Protein AF-A0A662AQ29-F1 (afdb_monomer_lite)

Sequence (180 aa):
MSDLLKQMKDDLHKAMKREVEMRKNDTCSGTMYEVAIAVKDLVRSVISMFPEIGLKPDKANDDDTIQLLKKYIIGEKTRLLYIDKHLTEDMVKGLSAKDLNKVTKKTIAKLGNGLTNMRISIAGSYLPKEIGEAEIIDWITSNVDFSKLNNKMQAIGMVKKEFGQAVNPVLVKNIVESWM

pLDDT: mean 94.02, std 3.27, range [78.5, 98.38]

Structure (mmCIF, N/CA/C/O backbone):
data_AF-A0A662AQ29-F1
#
_entry.id   AF-A0A662AQ29-F1
#
loop_
_atom_site.group_PDB
_atom_site.id
_atom_site.type_symbol
_atom_site.label_atom_id
_atom_site.label_alt_id
_atom_site.label_comp_id
_atom_site.label_asym_id
_atom_site.label_entity_id
_atom_site.label_seq_id
_atom_site.pdbx_PDB_ins_code
_atom_site.Cartn_x
_atom_site.Cartn_y
_atom_site.Cartn_z
_atom_site.occupancy
_atom_site.B_iso_or_equiv
_atom_site.auth_seq_id
_atom_site.auth_comp_id
_atom_site.auth_asym_id
_atom_site.auth_atom_id
_atom_site.pdbx_PDB_model_num
ATOM 1 N N . MET A 1 1 ? 6.585 -14.533 12.508 1.00 78.81 1 MET A N 1
ATOM 2 C CA . MET A 1 1 ? 6.903 -14.133 11.126 1.00 78.81 1 MET A CA 1
ATOM 3 C C . MET A 1 1 ? 5.637 -14.204 10.300 1.00 78.81 1 MET A C 1
ATOM 5 O O . MET A 1 1 ? 5.073 -15.288 10.206 1.00 78.81 1 MET A O 1
ATOM 9 N N . SER A 1 2 ? 5.238 -13.056 9.759 1.00 92.94 2 SER A N 1
ATOM 10 C CA . SER A 1 2 ? 4.157 -12.838 8.795 1.00 92.94 2 SER A CA 1
ATOM 11 C C . SER A 1 2 ? 4.100 -13.918 7.716 1.00 92.94 2 SER A C 1
ATOM 13 O O . SER A 1 2 ? 5.138 -14.267 7.146 1.00 92.94 2 SER A O 1
ATOM 15 N N . ASP A 1 3 ? 2.902 -14.426 7.436 1.00 95.06 3 ASP A N 1
ATOM 16 C CA . ASP A 1 3 ? 2.676 -15.376 6.346 1.00 95.06 3 ASP A CA 1
ATOM 17 C C . ASP A 1 3 ? 2.750 -14.664 4.994 1.00 95.06 3 ASP A C 1
ATOM 19 O O . ASP A 1 3 ? 3.368 -15.182 4.061 1.00 95.06 3 ASP A O 1
ATOM 23 N N . LEU A 1 4 ? 2.278 -13.415 4.928 1.00 95.88 4 LEU A N 1
ATOM 24 C CA . LEU A 1 4 ? 2.461 -12.557 3.759 1.00 95.88 4 LEU A CA 1
ATOM 25 C C . LEU A 1 4 ? 3.945 -12.350 3.423 1.00 95.88 4 LEU A C 1
ATOM 27 O O . LEU A 1 4 ? 4.368 -12.495 2.277 1.00 95.88 4 LEU A O 1
ATOM 31 N N . LEU A 1 5 ? 4.776 -12.063 4.427 1.00 97.00 5 LEU A N 1
ATOM 32 C CA . LEU A 1 5 ? 6.212 -11.894 4.225 1.00 97.00 5 LEU A CA 1
ATOM 33 C C . LEU A 1 5 ? 6.896 -13.197 3.787 1.00 97.00 5 LEU A C 1
ATOM 35 O O . LEU A 1 5 ? 7.860 -13.144 3.021 1.00 97.00 5 LEU A O 1
ATOM 39 N N . LYS A 1 6 ? 6.435 -14.361 4.267 1.00 97.50 6 LYS A N 1
ATOM 40 C CA . LYS A 1 6 ? 6.932 -15.660 3.782 1.00 97.50 6 LYS A CA 1
ATOM 41 C C . LYS A 1 6 ? 6.616 -15.824 2.297 1.00 97.50 6 LYS A C 1
ATOM 43 O O . LYS A 1 6 ? 7.539 -16.071 1.527 1.00 97.50 6 LYS A O 1
ATOM 48 N N . GLN A 1 7 ? 5.372 -15.566 1.890 1.00 97.69 7 GLN A N 1
ATOM 49 C CA . GLN A 1 7 ? 4.973 -15.597 0.481 1.00 97.69 7 GLN A CA 1
ATOM 50 C C . GLN A 1 7 ? 5.839 -14.658 -0.374 1.00 97.69 7 GLN A C 1
ATOM 52 O O . GLN A 1 7 ? 6.393 -15.078 -1.389 1.00 97.69 7 GLN A O 1
ATOM 57 N N . MET A 1 8 ? 6.038 -13.412 0.065 1.00 98.00 8 MET A N 1
ATOM 58 C CA . MET A 1 8 ? 6.893 -12.451 -0.642 1.00 98.00 8 MET A CA 1
ATOM 59 C C . MET A 1 8 ? 8.337 -12.955 -0.797 1.00 98.00 8 MET A C 1
ATOM 61 O O . MET A 1 8 ? 8.957 -12.751 -1.842 1.00 98.00 8 MET A O 1
ATOM 65 N N . LYS A 1 9 ? 8.897 -13.616 0.226 1.00 97.75 9 LYS A N 1
ATOM 66 C CA . LYS A 1 9 ? 10.242 -14.212 0.158 1.00 97.75 9 LYS A CA 1
ATOM 67 C C . LYS A 1 9 ? 10.305 -15.387 -0.817 1.00 97.75 9 LYS A C 1
ATOM 69 O O . LYS A 1 9 ? 11.292 -15.500 -1.546 1.00 97.75 9 LYS A O 1
ATOM 74 N N . ASP A 1 10 ? 9.269 -16.216 -0.866 1.00 98.19 10 ASP A N 1
ATOM 75 C CA . ASP A 1 10 ? 9.181 -17.317 -1.826 1.00 98.19 10 ASP A CA 1
ATOM 76 C C . ASP A 1 10 ? 9.106 -16.788 -3.262 1.00 98.19 10 ASP A C 1
ATOM 78 O O . ASP A 1 10 ? 9.806 -17.276 -4.154 1.00 98.19 10 ASP A O 1
ATOM 82 N N . ASP A 1 11 ? 8.322 -15.736 -3.490 1.00 98.19 11 ASP A N 1
ATOM 83 C CA . ASP A 1 11 ? 8.199 -15.102 -4.801 1.00 98.19 11 ASP A CA 1
ATOM 84 C C . ASP A 1 11 ? 9.484 -14.374 -5.214 1.00 98.19 11 ASP A C 1
ATOM 86 O O . ASP A 1 11 ? 9.892 -14.458 -6.376 1.00 98.19 11 ASP A O 1
ATOM 90 N N . LEU A 1 12 ? 10.207 -13.767 -4.265 1.00 98.19 12 LEU A N 1
ATOM 91 C CA . LEU A 1 12 ? 11.568 -13.271 -4.488 1.00 98.19 12 LEU A CA 1
ATOM 92 C C . LEU A 1 12 ? 12.509 -14.398 -4.934 1.00 98.19 12 LEU A C 1
ATOM 94 O O . LEU A 1 12 ? 13.265 -14.214 -5.890 1.00 98.19 12 LEU A O 1
ATOM 98 N N . HIS A 1 13 ? 12.468 -15.560 -4.278 1.00 98.25 13 HIS A N 1
ATOM 99 C CA . HIS A 1 13 ? 13.318 -16.695 -4.639 1.00 98.25 13 HIS A CA 1
ATOM 100 C C . HIS A 1 13 ? 13.019 -17.195 -6.061 1.00 98.25 13 HIS A C 1
ATOM 102 O O . HIS A 1 13 ? 13.938 -17.375 -6.866 1.00 98.25 13 HIS A O 1
ATOM 108 N N . LYS A 1 14 ? 11.734 -17.340 -6.411 1.00 98.12 14 LYS A N 1
ATOM 109 C CA . LYS A 1 14 ? 11.299 -17.704 -7.771 1.00 98.12 14 LYS A CA 1
ATOM 110 C C . LYS A 1 14 ? 11.748 -16.668 -8.802 1.00 98.12 14 LYS A C 1
ATOM 112 O O . LYS A 1 14 ? 12.287 -17.043 -9.842 1.00 98.12 14 LYS A O 1
ATOM 117 N N . ALA A 1 15 ? 11.571 -15.377 -8.515 1.00 97.69 15 ALA A N 1
ATOM 118 C CA . ALA A 1 15 ? 11.964 -14.290 -9.408 1.00 97.69 15 ALA A CA 1
ATOM 119 C C . ALA A 1 15 ? 13.481 -14.262 -9.648 1.00 97.69 15 ALA A C 1
ATOM 121 O O . ALA A 1 15 ? 13.919 -14.122 -10.789 1.00 97.69 15 ALA A O 1
ATOM 122 N N . MET A 1 16 ? 14.284 -14.469 -8.599 1.00 97.56 16 MET A N 1
ATOM 123 C CA . MET A 1 16 ? 15.741 -14.581 -8.712 1.00 97.56 16 MET A CA 1
ATOM 124 C C . MET A 1 16 ? 16.160 -15.778 -9.572 1.00 97.56 16 MET A C 1
ATOM 126 O O . MET A 1 16 ? 16.998 -15.624 -10.457 1.00 97.56 16 MET A O 1
ATOM 130 N N . LYS A 1 17 ? 15.566 -16.959 -9.355 1.00 97.31 17 LYS A N 1
ATOM 131 C CA . LYS A 1 17 ? 15.861 -18.148 -10.167 1.00 97.31 17 LYS A CA 1
ATOM 132 C C . LYS A 1 17 ? 15.519 -17.915 -11.641 1.00 97.31 17 LYS A C 1
ATOM 134 O O . LYS A 1 17 ? 16.346 -18.176 -12.512 1.00 97.31 17 LYS A O 1
ATOM 139 N N . ARG A 1 18 ? 14.334 -17.361 -11.906 1.00 95.31 18 ARG A N 1
ATOM 140 C CA . ARG A 1 18 ? 13.856 -17.081 -13.263 1.00 95.31 18 ARG A CA 1
ATOM 141 C C . ARG A 1 18 ? 14.750 -16.078 -13.987 1.00 95.31 18 ARG A C 1
ATOM 143 O O . ARG A 1 18 ? 15.079 -16.277 -15.149 1.00 95.31 18 ARG A O 1
ATOM 150 N N . GLU A 1 19 ? 15.166 -15.010 -13.312 1.00 95.62 19 GLU A N 1
ATOM 151 C CA . GLU A 1 19 ? 16.105 -14.036 -13.875 1.00 95.62 19 GLU A CA 1
ATOM 152 C C . GLU A 1 19 ? 17.440 -14.689 -14.260 1.00 95.62 19 GLU A C 1
ATOM 154 O O . GLU A 1 19 ? 17.965 -14.412 -15.336 1.00 95.62 19 GLU A O 1
ATOM 159 N N . VAL A 1 20 ? 17.986 -15.565 -13.410 1.00 95.94 20 VAL A N 1
ATOM 160 C CA . VAL A 1 20 ? 19.234 -16.287 -13.709 1.00 95.94 20 VAL A CA 1
ATOM 161 C C . VAL A 1 20 ? 19.080 -17.163 -14.952 1.00 95.94 20 VAL A C 1
ATOM 163 O O . VAL A 1 20 ? 19.973 -17.179 -15.795 1.00 95.94 20 VAL A O 1
ATOM 166 N N . GLU A 1 21 ? 17.960 -17.870 -15.091 1.00 95.44 21 GLU A N 1
ATOM 167 C CA . GLU A 1 21 ? 17.657 -18.663 -16.290 1.00 95.44 21 GLU A CA 1
ATOM 168 C C . GLU A 1 21 ? 17.544 -17.779 -17.540 1.00 95.44 21 GLU A C 1
ATOM 170 O O . GLU A 1 21 ? 18.155 -18.084 -18.561 1.00 95.44 21 GLU A O 1
ATOM 175 N N . MET A 1 22 ? 16.856 -16.638 -17.446 1.00 95.50 22 MET A N 1
ATOM 176 C CA . MET A 1 22 ? 16.734 -15.682 -18.554 1.00 95.50 22 MET A CA 1
ATOM 177 C C . MET A 1 22 ? 18.089 -15.103 -18.977 1.00 95.50 22 MET A C 1
ATOM 179 O O . MET A 1 22 ? 18.349 -14.973 -20.169 1.00 95.50 22 MET A O 1
ATOM 183 N N . ARG A 1 23 ? 18.989 -14.827 -18.024 1.00 93.69 23 ARG A N 1
ATOM 184 C CA . ARG A 1 23 ? 20.367 -14.398 -18.320 1.00 93.69 23 ARG A CA 1
ATOM 185 C C . ARG A 1 23 ? 21.181 -15.469 -19.034 1.00 93.69 23 ARG A C 1
ATOM 187 O O . ARG A 1 23 ? 21.938 -15.139 -19.937 1.00 93.69 23 ARG A O 1
ATOM 194 N N . LYS A 1 24 ? 21.026 -16.739 -18.654 1.00 95.50 24 LYS A N 1
ATOM 195 C CA . LYS A 1 24 ? 21.709 -17.859 -19.325 1.00 95.50 24 LYS A CA 1
ATOM 196 C C . LYS A 1 24 ? 21.233 -18.058 -20.762 1.00 95.50 24 LYS A C 1
ATOM 198 O O . LYS A 1 24 ? 22.023 -18.468 -21.601 1.00 95.50 24 LYS A O 1
ATOM 203 N N . ASN A 1 25 ? 19.963 -17.763 -21.019 1.00 94.19 25 ASN A N 1
ATOM 204 C CA . ASN A 1 25 ? 19.325 -17.962 -22.316 1.00 94.19 25 ASN A CA 1
ATOM 205 C C . ASN A 1 25 ? 19.318 -16.696 -23.193 1.00 94.19 25 ASN A C 1
ATOM 207 O O . ASN A 1 25 ? 18.680 -16.703 -24.239 1.00 94.19 25 ASN A O 1
ATOM 211 N N . ASP A 1 26 ? 19.977 -15.615 -22.759 1.00 92.19 26 ASP A N 1
ATOM 212 C CA . ASP A 1 26 ? 19.985 -14.298 -23.416 1.00 92.19 26 ASP A CA 1
ATOM 213 C C . ASP A 1 26 ? 18.582 -13.703 -23.681 1.00 92.19 26 ASP A C 1
ATOM 215 O O . ASP A 1 26 ? 18.337 -12.968 -24.632 1.00 92.19 26 ASP A O 1
ATOM 219 N N . THR A 1 27 ? 17.624 -13.995 -22.796 1.00 92.25 27 THR A N 1
ATOM 220 C CA . THR A 1 27 ? 16.249 -13.470 -22.853 1.00 92.25 27 THR A CA 1
ATOM 221 C C . THR A 1 27 ? 16.021 -12.399 -21.781 1.00 92.25 27 THR A C 1
ATOM 223 O O . THR A 1 27 ? 15.040 -12.444 -21.037 1.00 92.25 27 THR A O 1
ATOM 226 N N . CYS A 1 28 ? 16.954 -11.450 -21.647 1.00 90.25 28 CYS A N 1
ATOM 227 C CA . CYS A 1 28 ? 16.947 -10.397 -20.613 1.00 90.25 28 CYS A CA 1
ATOM 228 C C . CYS A 1 28 ? 16.065 -9.186 -20.959 1.00 90.25 28 CYS A C 1
ATOM 230 O O . CYS A 1 28 ? 16.387 -8.050 -20.607 1.00 90.25 28 CYS A O 1
ATOM 232 N N . SER A 1 29 ? 14.975 -9.402 -21.687 1.00 88.19 29 SER A N 1
ATOM 233 C CA . SER A 1 29 ? 14.088 -8.343 -22.156 1.00 88.19 29 SER A CA 1
ATOM 234 C C . SER A 1 29 ? 12.635 -8.813 -22.186 1.00 88.19 29 SER A C 1
ATOM 236 O O . SER A 1 29 ? 12.331 -10.004 -22.088 1.00 88.19 29 SER A O 1
ATOM 238 N N . GLY A 1 30 ? 11.720 -7.850 -22.280 1.00 92.12 30 GLY A N 1
ATOM 239 C CA . GLY A 1 30 ? 10.285 -8.101 -22.319 1.00 92.12 30 GLY A CA 1
ATOM 240 C C . GLY A 1 30 ? 9.648 -8.320 -20.947 1.00 92.12 30 GLY A C 1
ATOM 241 O O . GLY A 1 30 ? 10.298 -8.369 -19.901 1.00 92.12 30 GLY A O 1
ATOM 242 N N . THR A 1 31 ? 8.325 -8.471 -20.969 1.00 92.00 31 THR A N 1
ATOM 243 C CA . THR A 1 31 ? 7.466 -8.387 -19.780 1.00 92.00 31 THR A CA 1
ATOM 244 C C . THR A 1 31 ? 7.837 -9.383 -18.685 1.00 92.00 31 THR A C 1
ATOM 246 O O . THR A 1 31 ? 7.785 -9.051 -17.508 1.00 92.00 31 THR A O 1
ATOM 249 N N . MET A 1 32 ? 8.228 -10.612 -19.031 1.00 91.31 32 MET A N 1
ATOM 250 C CA . MET A 1 32 ? 8.565 -11.625 -18.021 1.00 91.31 32 MET A CA 1
ATOM 251 C C . MET A 1 32 ? 9.853 -11.293 -17.261 1.00 91.31 32 MET A C 1
ATOM 253 O O . MET A 1 32 ? 9.931 -11.541 -16.055 1.00 91.31 32 MET A O 1
ATOM 257 N N . TYR A 1 33 ? 10.840 -10.718 -17.952 1.00 94.19 33 TYR A N 1
ATOM 258 C CA . TYR A 1 33 ? 12.065 -10.241 -17.325 1.00 94.19 33 TYR A CA 1
ATOM 259 C C . TYR A 1 33 ? 11.772 -9.033 -16.433 1.00 94.19 33 TYR A C 1
ATOM 261 O O . TYR A 1 33 ? 12.142 -9.033 -15.261 1.00 94.19 33 TYR A O 1
ATOM 269 N N . GLU A 1 34 ? 11.012 -8.061 -16.942 1.00 95.31 34 GLU A N 1
ATOM 270 C CA . GLU A 1 34 ? 10.580 -6.885 -16.178 1.00 95.31 34 GLU A CA 1
ATOM 271 C C . GLU A 1 34 ? 9.809 -7.265 -14.908 1.00 95.31 34 GLU A C 1
ATOM 273 O O . GLU A 1 34 ? 10.094 -6.720 -13.843 1.00 95.31 34 GLU A O 1
ATOM 278 N N . VAL A 1 35 ? 8.907 -8.252 -14.980 1.00 95.75 35 VAL A N 1
ATOM 279 C CA . VAL A 1 35 ? 8.175 -8.772 -13.812 1.00 95.75 35 VAL A CA 1
ATOM 280 C C . VAL A 1 35 ? 9.137 -9.360 -12.784 1.00 95.75 35 VAL A C 1
ATOM 282 O O . VAL A 1 35 ? 9.021 -9.054 -11.598 1.00 95.75 35 VAL A O 1
ATOM 285 N N . ALA A 1 36 ? 10.110 -10.172 -13.208 1.00 96.50 36 ALA A N 1
ATOM 286 C CA . ALA A 1 36 ? 11.086 -10.753 -12.287 1.00 96.50 36 ALA A CA 1
ATOM 287 C C . ALA A 1 36 ? 11.927 -9.669 -11.586 1.00 96.50 36 ALA A C 1
ATOM 289 O O . ALA A 1 36 ? 12.147 -9.741 -10.375 1.00 96.50 36 ALA A O 1
ATOM 290 N N . ILE A 1 37 ? 12.352 -8.637 -12.321 1.00 97.50 37 ILE A N 1
ATOM 291 C CA . ILE A 1 37 ? 13.066 -7.490 -11.747 1.00 97.50 37 ILE A CA 1
ATOM 292 C C . ILE A 1 37 ? 12.164 -6.703 -10.788 1.00 97.50 37 ILE A C 1
ATOM 294 O O . ILE A 1 37 ? 12.574 -6.422 -9.663 1.00 97.50 37 ILE A O 1
ATOM 298 N N . ALA A 1 38 ? 10.919 -6.424 -11.174 1.00 97.38 38 ALA A N 1
ATOM 299 C CA . ALA A 1 38 ? 9.967 -5.682 -10.356 1.00 97.38 38 ALA A CA 1
ATOM 300 C C . ALA A 1 38 ? 9.658 -6.388 -9.025 1.00 97.38 38 ALA A C 1
ATOM 302 O O . ALA A 1 38 ? 9.659 -5.728 -7.985 1.00 97.38 38 ALA A O 1
ATOM 303 N N . VAL A 1 39 ? 9.456 -7.715 -9.030 1.00 98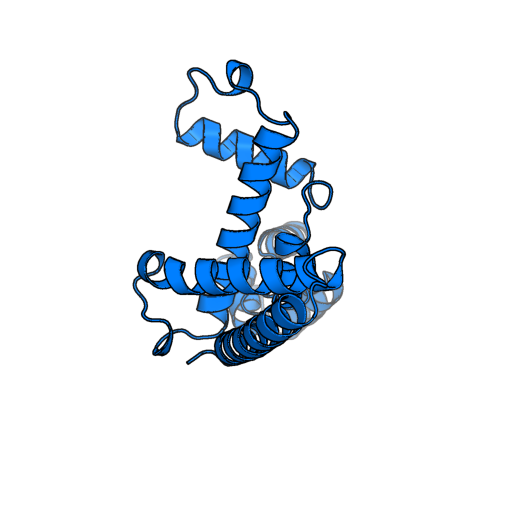.38 39 VAL A N 1
ATOM 304 C CA . VAL A 1 39 ? 9.281 -8.515 -7.801 1.00 98.38 39 VAL A CA 1
ATOM 305 C C . VAL A 1 39 ? 10.518 -8.409 -6.912 1.00 98.38 39 VAL A C 1
ATOM 307 O O . VAL A 1 39 ? 10.392 -8.157 -5.713 1.00 98.38 39 VAL A O 1
ATOM 310 N N . LYS A 1 40 ? 11.719 -8.573 -7.481 1.00 98.00 40 LYS A N 1
ATOM 311 C CA . LYS A 1 40 ? 12.963 -8.502 -6.707 1.00 98.00 40 LYS A CA 1
ATOM 312 C C . LYS A 1 40 ? 13.134 -7.154 -6.021 1.00 98.00 40 LYS A C 1
ATOM 314 O O . LYS A 1 40 ? 13.440 -7.121 -4.829 1.00 98.00 40 LYS A O 1
ATOM 319 N N . ASP A 1 41 ? 12.968 -6.075 -6.777 1.00 97.75 41 ASP A N 1
ATOM 320 C CA . ASP A 1 41 ? 13.138 -4.715 -6.276 1.00 97.75 41 ASP A CA 1
ATOM 321 C C . ASP A 1 41 ? 12.122 -4.425 -5.175 1.00 97.75 41 ASP A C 1
ATOM 323 O O . ASP A 1 41 ? 12.508 -4.033 -4.078 1.00 97.75 41 ASP A O 1
ATOM 327 N N . LEU A 1 42 ? 10.841 -4.709 -5.432 1.00 98.25 42 LEU A N 1
ATOM 328 C CA . LEU A 1 42 ? 9.763 -4.548 -4.460 1.00 98.25 42 LEU A CA 1
ATOM 329 C C . LEU A 1 42 ? 10.064 -5.277 -3.147 1.00 98.25 42 LEU A C 1
ATOM 331 O O . LEU A 1 42 ? 10.068 -4.659 -2.083 1.00 98.25 42 LEU A O 1
ATOM 335 N N . VAL A 1 43 ? 10.301 -6.591 -3.207 1.00 98.19 43 VAL A N 1
ATOM 336 C CA . VAL A 1 43 ? 10.425 -7.405 -1.991 1.00 98.19 43 VAL A CA 1
ATOM 337 C C . VAL A 1 43 ? 11.672 -7.007 -1.203 1.00 98.19 43 VAL A C 1
ATOM 339 O O . VAL A 1 43 ? 11.614 -6.900 0.021 1.00 98.19 43 VAL A O 1
ATOM 342 N N . ARG A 1 44 ? 12.793 -6.723 -1.880 1.00 98.25 44 ARG A N 1
ATOM 343 C CA . ARG A 1 44 ? 14.017 -6.250 -1.214 1.00 98.25 44 ARG A CA 1
ATOM 344 C C . ARG A 1 44 ? 13.823 -4.887 -0.568 1.00 98.25 44 ARG A C 1
ATOM 346 O O . ARG A 1 44 ? 14.253 -4.710 0.570 1.00 98.25 44 ARG A O 1
ATOM 353 N N . SER A 1 45 ? 13.148 -3.960 -1.248 1.00 98.19 45 SER A N 1
ATOM 354 C CA . SER A 1 45 ? 12.803 -2.661 -0.673 1.00 98.19 45 SER A CA 1
ATOM 355 C C . SER A 1 45 ? 11.941 -2.825 0.576 1.00 98.19 45 SER A C 1
ATOM 357 O O . SER A 1 45 ? 12.323 -2.323 1.627 1.00 98.19 45 SER A O 1
ATOM 359 N N . VAL A 1 46 ? 10.854 -3.600 0.520 1.00 98.00 46 VAL A N 1
ATOM 360 C CA . VAL A 1 46 ? 9.991 -3.835 1.693 1.00 98.00 46 VAL A CA 1
ATOM 361 C C . VAL A 1 46 ? 10.771 -4.471 2.850 1.00 98.00 46 VAL A C 1
ATOM 363 O O . VAL A 1 46 ? 10.674 -4.000 3.981 1.00 98.00 46 VAL A O 1
ATOM 366 N N . ILE A 1 47 ? 11.615 -5.477 2.583 1.00 97.19 47 ILE A N 1
ATOM 367 C CA . ILE A 1 47 ? 12.472 -6.092 3.613 1.00 97.19 47 ILE A CA 1
ATOM 368 C C . ILE A 1 47 ? 13.435 -5.063 4.235 1.00 97.19 47 ILE A C 1
ATOM 370 O O . ILE A 1 47 ? 13.664 -5.081 5.444 1.00 97.19 47 ILE A O 1
ATOM 374 N N . SER A 1 48 ? 13.981 -4.147 3.433 1.00 97.50 48 SER A N 1
ATOM 375 C CA . SER A 1 48 ? 14.879 -3.093 3.919 1.00 97.50 48 SER A CA 1
ATOM 376 C C . SER A 1 48 ? 14.183 -2.012 4.754 1.00 97.50 48 SER A C 1
ATOM 378 O O . SER A 1 48 ? 14.858 -1.315 5.503 1.00 97.50 48 SER A O 1
ATOM 380 N N . MET A 1 49 ? 12.851 -1.896 4.673 1.00 97.75 49 MET A N 1
ATOM 381 C CA . MET A 1 49 ? 12.064 -0.881 5.386 1.00 97.75 49 MET A CA 1
ATOM 382 C C . MET A 1 49 ? 11.642 -1.306 6.802 1.00 97.75 49 MET A C 1
ATOM 384 O O . MET A 1 49 ? 11.167 -0.471 7.567 1.00 97.75 49 MET A O 1
ATOM 388 N N . PHE A 1 50 ? 11.826 -2.570 7.200 1.00 97.12 50 PHE A N 1
ATOM 389 C CA . PHE A 1 50 ? 11.478 -3.039 8.554 1.00 97.12 50 PHE A CA 1
ATOM 390 C C . PHE A 1 50 ? 12.107 -2.227 9.707 1.00 97.12 50 PHE A C 1
ATOM 392 O O . PHE A 1 50 ? 11.396 -1.935 10.673 1.00 97.12 50 PHE A O 1
ATOM 399 N N . PRO A 1 51 ? 13.374 -1.770 9.623 1.00 95.94 51 PRO A N 1
ATOM 400 C CA . PRO A 1 51 ? 13.946 -0.886 10.637 1.00 95.94 51 PRO A CA 1
ATOM 401 C C . PRO A 1 51 ? 13.161 0.419 10.837 1.00 95.94 51 PRO A C 1
ATOM 403 O O . PRO A 1 51 ? 13.136 0.945 11.946 1.00 95.94 51 PRO A O 1
ATOM 406 N N . GLU A 1 52 ? 12.472 0.925 9.808 1.00 95.00 52 GLU A N 1
ATOM 407 C CA . GLU A 1 52 ? 11.684 2.163 9.886 1.00 95.00 52 GLU A CA 1
ATOM 408 C C . GLU A 1 52 ? 10.445 2.032 10.783 1.00 95.00 52 GLU A C 1
ATOM 410 O O . GLU A 1 52 ? 9.899 3.045 11.218 1.00 95.00 52 GLU A O 1
ATOM 415 N N . ILE A 1 53 ? 9.993 0.801 11.047 1.00 94.31 53 ILE A N 1
ATOM 416 C CA . ILE A 1 53 ? 8.904 0.495 11.987 1.00 94.31 53 ILE A CA 1
ATOM 417 C C . ILE A 1 53 ? 9.424 -0.123 13.294 1.00 94.31 53 ILE A C 1
ATOM 419 O O . ILE A 1 53 ? 8.638 -0.606 14.102 1.00 94.31 53 ILE A O 1
ATOM 423 N N . GLY A 1 54 ? 10.744 -0.115 13.517 1.00 94.75 54 GLY A N 1
ATOM 424 C CA . GLY A 1 54 ? 11.361 -0.621 14.747 1.00 94.75 54 GLY A CA 1
ATOM 425 C C . GLY A 1 54 ? 11.286 -2.140 14.918 1.00 94.75 54 GLY A C 1
ATOM 426 O O . GLY A 1 54 ? 11.499 -2.641 16.021 1.00 94.75 54 GLY A O 1
ATOM 427 N N . LEU A 1 55 ? 10.998 -2.885 13.846 1.00 95.19 55 LEU A N 1
ATOM 428 C CA . LEU A 1 55 ? 10.864 -4.339 13.880 1.00 95.19 55 LEU A CA 1
ATOM 429 C C . LEU A 1 55 ? 11.929 -5.016 13.024 1.00 95.19 55 LEU A C 1
ATOM 431 O O . LEU A 1 55 ? 12.455 -4.458 12.064 1.00 95.19 55 LEU A O 1
ATOM 435 N N . LYS A 1 56 ? 12.231 -6.269 13.367 1.00 95.38 56 LYS A N 1
ATOM 436 C CA . LYS A 1 56 ? 12.952 -7.179 12.475 1.00 95.38 56 LYS A CA 1
ATOM 437 C C . LYS A 1 56 ? 11.944 -7.983 11.644 1.00 95.38 56 LYS A C 1
ATOM 439 O O . LYS A 1 56 ? 10.875 -8.313 12.166 1.00 95.38 56 LYS A O 1
ATOM 444 N N . PRO A 1 57 ? 12.280 -8.372 10.398 1.00 95.06 57 PRO A N 1
ATOM 445 C CA . PRO A 1 57 ? 11.352 -9.098 9.527 1.00 95.06 57 PRO A CA 1
ATOM 446 C C . PRO A 1 57 ? 10.799 -10.407 10.128 1.00 95.06 57 PRO A C 1
ATOM 448 O O . PRO A 1 57 ? 9.682 -10.814 9.833 1.00 95.06 57 PRO A O 1
ATOM 451 N N . ASP A 1 58 ? 11.555 -11.100 10.982 1.00 94.06 58 ASP A N 1
ATOM 452 C CA . ASP A 1 58 ? 11.128 -12.346 11.636 1.00 94.06 58 ASP A CA 1
ATOM 453 C C . ASP A 1 58 ? 10.082 -12.141 12.744 1.00 94.06 58 ASP A C 1
ATOM 455 O O . ASP A 1 58 ? 9.305 -13.059 13.043 1.00 94.06 58 ASP A O 1
ATOM 459 N N . LYS A 1 59 ? 10.033 -10.933 13.316 1.00 95.56 59 LYS A N 1
ATOM 460 C CA . LYS A 1 59 ? 9.107 -10.539 14.387 1.00 95.56 59 LYS A CA 1
ATOM 461 C C . LYS A 1 59 ? 7.819 -9.894 13.886 1.00 95.56 59 LYS A C 1
ATOM 463 O O . LYS A 1 59 ? 6.864 -9.835 14.648 1.00 95.56 59 LYS A O 1
ATOM 468 N N . ALA A 1 60 ? 7.787 -9.475 12.629 1.00 95.44 60 ALA A N 1
ATOM 469 C CA . ALA A 1 60 ? 6.622 -8.854 12.024 1.00 95.44 60 ALA A CA 1
ATOM 470 C C . ALA A 1 60 ? 5.439 -9.819 11.871 1.00 95.44 60 ALA A C 1
ATOM 472 O O . ALA A 1 60 ? 5.632 -11.012 11.590 1.00 95.44 60 ALA A O 1
ATOM 473 N N . ASN A 1 61 ? 4.231 -9.278 12.012 1.00 94.62 61 ASN A N 1
ATOM 474 C CA . ASN A 1 61 ? 2.971 -9.890 11.598 1.00 94.62 61 ASN A CA 1
ATOM 475 C C . ASN A 1 61 ? 2.524 -9.347 10.219 1.00 94.62 61 ASN A C 1
ATOM 477 O O . ASN A 1 61 ? 3.247 -8.589 9.560 1.00 94.62 61 ASN A O 1
ATOM 481 N N . ASP A 1 62 ? 1.363 -9.791 9.739 1.00 93.50 62 ASP A N 1
ATOM 482 C CA . ASP A 1 62 ? 0.857 -9.389 8.422 1.00 93.50 62 ASP A CA 1
ATOM 483 C C . ASP A 1 62 ? 0.476 -7.908 8.368 1.00 93.50 62 ASP A C 1
ATOM 485 O O . ASP A 1 62 ? 0.772 -7.259 7.368 1.00 93.50 62 ASP A O 1
ATOM 489 N N . ASP A 1 63 ? -0.073 -7.338 9.442 1.00 92.06 63 ASP A N 1
ATOM 490 C CA . ASP A 1 63 ? -0.396 -5.909 9.502 1.00 92.06 63 ASP A CA 1
ATOM 491 C C . ASP A 1 63 ? 0.859 -5.034 9.383 1.00 92.06 63 ASP A C 1
ATOM 493 O O . ASP A 1 63 ? 0.843 -4.039 8.653 1.00 92.06 63 ASP A O 1
ATOM 497 N N . ASP A 1 64 ? 1.961 -5.428 10.028 1.00 94.75 64 ASP A N 1
ATOM 498 C CA . ASP A 1 64 ? 3.259 -4.754 9.904 1.00 94.75 64 ASP A CA 1
ATOM 499 C C . ASP A 1 64 ? 3.754 -4.793 8.447 1.00 94.75 64 ASP A C 1
ATOM 501 O O . ASP A 1 64 ? 4.224 -3.797 7.889 1.00 94.75 64 ASP A O 1
ATOM 505 N N . THR A 1 65 ? 3.613 -5.950 7.795 1.00 96.62 65 THR A N 1
ATOM 506 C CA . THR A 1 65 ? 4.034 -6.154 6.400 1.00 96.62 65 THR A CA 1
ATOM 507 C C . THR A 1 65 ? 3.156 -5.354 5.433 1.00 96.62 65 THR A C 1
ATOM 509 O O . THR A 1 65 ? 3.666 -4.685 4.531 1.00 96.62 65 THR A O 1
ATOM 512 N N . ILE A 1 66 ? 1.841 -5.339 5.658 1.00 95.56 66 ILE A N 1
ATOM 513 C CA . ILE A 1 66 ? 0.868 -4.538 4.908 1.00 95.56 66 ILE A CA 1
ATOM 514 C C . ILE A 1 66 ? 1.151 -3.042 5.079 1.00 95.56 66 ILE A C 1
ATOM 516 O O . ILE A 1 66 ? 1.096 -2.288 4.103 1.00 95.56 66 ILE A O 1
ATOM 520 N N . GLN A 1 67 ? 1.494 -2.591 6.288 1.00 94.44 67 GLN A N 1
ATOM 521 C CA . GLN A 1 67 ? 1.883 -1.204 6.538 1.00 94.44 67 GLN A CA 1
ATOM 522 C C . GLN A 1 67 ? 3.093 -0.804 5.682 1.00 94.44 67 GLN A C 1
ATOM 524 O O . GLN A 1 67 ? 3.078 0.267 5.064 1.00 94.44 67 GLN A O 1
ATOM 529 N N . LEU A 1 68 ? 4.121 -1.654 5.606 1.00 97.31 68 LEU A N 1
ATOM 530 C CA . LEU A 1 68 ? 5.301 -1.395 4.779 1.00 97.31 68 LEU A CA 1
ATOM 531 C C . LEU A 1 68 ? 4.985 -1.423 3.280 1.00 97.31 68 LEU A C 1
ATOM 533 O O . LEU A 1 68 ? 5.455 -0.546 2.557 1.00 97.31 68 LEU A O 1
ATOM 537 N N . LEU A 1 69 ? 4.139 -2.347 2.812 1.00 97.31 69 LEU A N 1
ATOM 538 C CA . LEU A 1 69 ? 3.657 -2.373 1.425 1.00 97.31 69 LEU A CA 1
ATOM 539 C C . LEU A 1 69 ? 2.910 -1.084 1.056 1.00 97.31 69 LEU A C 1
ATOM 541 O O . LEU A 1 69 ? 3.200 -0.474 0.026 1.00 97.31 69 LEU A O 1
ATOM 545 N N . LYS A 1 70 ? 2.000 -0.610 1.918 1.00 94.56 70 LYS A N 1
ATOM 546 C CA . LYS A 1 70 ? 1.301 0.673 1.723 1.00 94.56 70 LYS A CA 1
ATOM 547 C C . LYS A 1 70 ? 2.290 1.842 1.679 1.00 94.56 70 LYS A C 1
ATOM 549 O O . LYS A 1 70 ? 2.169 2.711 0.814 1.00 94.56 70 LYS A O 1
ATOM 554 N N . LYS A 1 71 ? 3.294 1.858 2.566 1.00 95.81 71 LYS A N 1
ATOM 555 C CA . LYS A 1 71 ? 4.351 2.885 2.575 1.00 95.81 71 LYS A CA 1
ATOM 556 C C . LYS A 1 71 ? 5.182 2.856 1.288 1.00 95.81 71 LYS A C 1
ATOM 558 O O . LYS A 1 71 ? 5.416 3.914 0.706 1.00 95.81 71 LYS A O 1
ATOM 563 N N . TYR A 1 72 ? 5.557 1.668 0.817 1.00 97.75 72 TYR A N 1
ATOM 564 C CA . TYR A 1 72 ? 6.266 1.469 -0.447 1.00 97.75 72 TYR A CA 1
ATOM 565 C C . TYR A 1 72 ? 5.456 2.003 -1.635 1.00 97.75 72 TYR A C 1
ATOM 567 O O . TYR A 1 72 ? 5.965 2.803 -2.416 1.00 97.75 72 TYR A O 1
ATOM 575 N N . ILE A 1 73 ? 4.171 1.640 -1.731 1.00 96.69 73 ILE A N 1
ATOM 576 C CA . ILE A 1 73 ? 3.273 2.114 -2.797 1.00 96.69 73 ILE A CA 1
ATOM 577 C C . ILE A 1 73 ? 3.171 3.642 -2.789 1.00 96.69 73 ILE A C 1
ATOM 579 O O . ILE A 1 73 ? 3.252 4.265 -3.845 1.00 96.69 73 ILE A O 1
ATOM 583 N N . ILE A 1 74 ? 3.022 4.266 -1.616 1.00 95.12 74 ILE A N 1
ATOM 584 C CA . ILE A 1 74 ? 2.976 5.731 -1.501 1.00 95.12 74 ILE A CA 1
ATOM 585 C C . ILE A 1 74 ? 4.299 6.359 -1.962 1.00 95.12 74 ILE A C 1
ATOM 587 O O . ILE A 1 74 ? 4.275 7.371 -2.665 1.00 95.12 74 ILE A O 1
ATOM 591 N N . GLY A 1 75 ? 5.441 5.762 -1.610 1.00 95.88 75 GLY A N 1
ATOM 592 C CA . GLY A 1 75 ? 6.761 6.198 -2.069 1.00 95.88 75 GLY A CA 1
ATOM 593 C C . GLY A 1 75 ? 6.905 6.124 -3.591 1.00 95.88 75 GLY A C 1
ATOM 594 O O . GLY A 1 75 ? 7.286 7.106 -4.226 1.00 95.88 75 GLY A O 1
ATOM 595 N N . GLU A 1 76 ? 6.503 5.006 -4.196 1.00 97.00 76 GLU A N 1
ATOM 596 C CA . GLU A 1 76 ? 6.520 4.830 -5.652 1.00 97.00 76 GLU A CA 1
ATOM 597 C C . GLU A 1 76 ? 5.573 5.798 -6.369 1.00 97.00 76 GLU A C 1
ATOM 599 O O . GLU A 1 76 ? 5.969 6.417 -7.356 1.00 97.00 76 GLU A O 1
ATOM 604 N N . LYS A 1 77 ? 4.354 6.006 -5.854 1.00 97.06 77 LYS A N 1
ATOM 605 C CA . LYS A 1 77 ? 3.426 7.018 -6.387 1.00 97.06 77 LYS A CA 1
ATOM 606 C C . LYS A 1 77 ? 3.998 8.427 -6.269 1.00 97.06 77 LYS A C 1
ATOM 608 O O . LYS A 1 77 ? 3.862 9.217 -7.197 1.00 97.06 77 LYS A O 1
ATOM 613 N N . THR A 1 78 ? 4.677 8.735 -5.165 1.00 94.94 78 THR A N 1
ATOM 614 C CA . THR A 1 78 ? 5.371 10.018 -4.994 1.00 94.94 78 THR A CA 1
ATOM 615 C C . THR A 1 78 ? 6.472 10.186 -6.038 1.00 94.94 78 THR A C 1
ATOM 617 O O . THR A 1 78 ? 6.579 11.250 -6.632 1.00 94.94 78 THR A O 1
ATOM 620 N N . ARG A 1 79 ? 7.249 9.137 -6.333 1.00 94.44 79 ARG A N 1
ATOM 621 C CA . ARG A 1 79 ? 8.264 9.168 -7.397 1.00 94.44 79 ARG A CA 1
ATOM 622 C C . ARG A 1 79 ? 7.640 9.427 -8.772 1.00 94.44 79 ARG A C 1
ATOM 624 O O . ARG A 1 79 ? 8.154 10.256 -9.519 1.00 94.44 79 ARG A O 1
ATOM 631 N N . LEU A 1 80 ? 6.530 8.754 -9.084 1.00 95.88 80 LEU A N 1
ATOM 632 C CA . LEU A 1 80 ? 5.793 8.955 -10.335 1.00 95.88 80 LEU A CA 1
ATOM 633 C C . LEU A 1 80 ? 5.256 10.384 -10.469 1.00 95.88 80 LEU A C 1
ATOM 635 O O . LEU A 1 80 ? 5.366 10.952 -11.545 1.00 95.88 80 LEU A O 1
ATOM 639 N N . LEU A 1 81 ? 4.791 11.021 -9.384 1.00 94.88 81 LEU A N 1
ATOM 640 C CA . LEU A 1 81 ? 4.362 12.427 -9.438 1.00 94.88 81 LEU A CA 1
ATOM 641 C C . LEU A 1 81 ? 5.427 13.359 -10.024 1.00 94.88 81 LEU A C 1
ATOM 643 O O . LEU A 1 81 ? 5.087 14.270 -10.776 1.00 94.88 81 LEU A O 1
ATOM 647 N N . TYR A 1 82 ? 6.694 13.151 -9.665 1.00 92.38 82 TYR A N 1
ATOM 648 C CA . TYR A 1 82 ? 7.795 13.969 -10.168 1.00 92.38 82 TYR A CA 1
ATOM 649 C C . TYR A 1 82 ? 8.200 13.574 -11.591 1.00 92.38 82 TYR A C 1
ATOM 651 O O . TYR A 1 82 ? 8.415 14.451 -12.424 1.00 92.38 82 TYR A O 1
ATOM 659 N N . ILE A 1 83 ? 8.269 12.270 -11.889 1.00 93.44 83 ILE A N 1
ATOM 660 C CA . ILE A 1 83 ? 8.625 11.764 -13.228 1.00 93.44 83 ILE A CA 1
ATOM 661 C C . ILE A 1 83 ? 7.599 12.216 -14.273 1.00 93.44 83 ILE A C 1
ATOM 663 O O . ILE A 1 83 ? 7.975 12.737 -15.322 1.00 93.44 83 ILE A O 1
ATOM 667 N N . ASP A 1 84 ? 6.316 12.100 -13.942 1.00 94.50 84 ASP A N 1
ATOM 668 C CA . ASP A 1 84 ? 5.192 12.446 -14.816 1.00 94.50 84 ASP A CA 1
ATOM 669 C C . ASP A 1 84 ? 4.853 13.946 -14.755 1.00 94.50 84 ASP A C 1
ATOM 671 O O . ASP A 1 84 ? 3.882 14.405 -15.356 1.00 94.50 84 ASP A O 1
ATOM 675 N N . LYS A 1 85 ? 5.664 14.736 -14.034 1.00 93.50 85 LYS A N 1
ATOM 676 C CA . LYS A 1 85 ? 5.548 16.197 -13.899 1.00 93.50 85 LYS A CA 1
ATOM 677 C C . LYS A 1 85 ? 4.205 16.673 -13.327 1.00 93.50 85 LYS A C 1
ATOM 679 O O . LYS A 1 85 ? 3.798 17.810 -13.552 1.00 93.50 85 LYS A O 1
ATOM 684 N N . HIS A 1 86 ? 3.534 15.835 -12.538 1.00 93.06 86 HIS A N 1
ATOM 685 C CA . HIS A 1 86 ? 2.372 16.231 -11.739 1.00 93.06 86 HIS A CA 1
ATOM 686 C C . HIS A 1 86 ? 2.749 17.128 -10.550 1.00 93.06 86 HIS A C 1
ATOM 688 O O . HIS A 1 86 ? 1.903 17.878 -10.065 1.00 93.06 86 HIS A O 1
ATOM 694 N N . LEU A 1 87 ? 4.000 17.052 -10.085 1.00 91.31 87 LEU A N 1
ATOM 695 C CA . LEU A 1 87 ? 4.625 18.034 -9.200 1.00 91.31 87 LEU A CA 1
ATOM 696 C C . LEU A 1 87 ? 5.967 18.455 -9.798 1.00 91.31 87 LEU A C 1
ATOM 698 O O . LEU A 1 87 ? 6.837 17.618 -10.029 1.00 91.31 87 LEU A O 1
ATOM 702 N N . THR A 1 88 ? 6.133 19.753 -10.035 1.00 92.44 88 THR A N 1
ATOM 703 C CA . THR A 1 88 ? 7.377 20.342 -10.546 1.00 92.44 88 THR A CA 1
ATOM 704 C C . THR A 1 88 ? 8.113 21.105 -9.451 1.00 92.44 88 THR A C 1
ATOM 706 O O . THR A 1 88 ? 7.539 21.406 -8.404 1.00 92.44 88 THR A O 1
ATOM 709 N N . GLU A 1 89 ? 9.386 21.434 -9.690 1.00 89.44 89 GLU A N 1
ATOM 710 C CA . GLU A 1 89 ? 10.201 22.220 -8.755 1.00 89.44 89 GLU A CA 1
ATOM 711 C C . GLU A 1 89 ? 9.524 23.550 -8.396 1.00 89.44 89 GLU A C 1
ATOM 713 O O . GLU A 1 89 ? 9.356 23.851 -7.217 1.00 89.44 89 GLU A O 1
ATOM 718 N N . ASP A 1 90 ? 9.033 24.288 -9.394 1.00 92.25 90 ASP A N 1
ATOM 719 C CA . ASP A 1 90 ? 8.355 25.573 -9.188 1.00 92.25 90 ASP A CA 1
ATOM 720 C C . ASP A 1 90 ? 7.084 25.456 -8.334 1.00 92.25 90 ASP A C 1
ATOM 722 O O . ASP A 1 90 ? 6.760 26.369 -7.579 1.00 92.25 90 ASP A O 1
ATOM 726 N N . MET A 1 91 ? 6.377 24.321 -8.405 1.00 89.50 91 MET A N 1
ATOM 727 C CA . MET A 1 91 ? 5.179 24.068 -7.594 1.00 89.50 91 MET A CA 1
ATOM 728 C C . MET A 1 91 ? 5.493 23.789 -6.122 1.00 89.50 91 MET A C 1
ATOM 730 O O . MET A 1 91 ? 4.615 23.948 -5.272 1.00 89.50 91 MET A O 1
ATOM 734 N N . VAL A 1 92 ? 6.706 23.318 -5.817 1.00 90.31 92 VAL A N 1
ATOM 735 C CA . VAL A 1 92 ? 7.088 22.891 -4.460 1.00 90.31 92 VAL A CA 1
ATOM 736 C C . VAL A 1 92 ? 8.114 23.809 -3.802 1.00 90.31 92 VAL A C 1
ATOM 738 O O . VAL A 1 92 ? 8.323 23.728 -2.589 1.00 90.31 92 VAL A O 1
ATOM 741 N N . LYS A 1 93 ? 8.745 24.697 -4.574 1.00 93.75 93 LYS A N 1
ATOM 742 C CA . LYS A 1 93 ? 9.742 25.647 -4.089 1.00 93.75 93 LYS A CA 1
ATOM 743 C C . LYS A 1 93 ? 9.149 26.551 -3.008 1.00 93.75 93 LYS A C 1
ATOM 745 O O . LYS A 1 93 ? 8.099 27.159 -3.181 1.00 93.75 93 LYS A O 1
ATOM 750 N N . GLY A 1 94 ? 9.844 26.641 -1.875 1.00 94.19 94 GLY A N 1
ATOM 751 C CA . GLY A 1 94 ? 9.424 27.455 -0.731 1.00 94.19 94 GLY A CA 1
ATOM 752 C C . GLY A 1 94 ? 8.338 26.829 0.151 1.00 94.19 94 GLY A C 1
ATOM 753 O O . GLY A 1 94 ? 8.002 27.415 1.179 1.00 94.19 94 GLY A O 1
ATOM 754 N N . LEU A 1 95 ? 7.812 25.642 -0.185 1.00 95.25 95 LEU A N 1
ATOM 755 C CA . LEU A 1 95 ? 6.894 24.933 0.707 1.00 95.25 95 LEU A CA 1
ATOM 756 C C . LEU A 1 95 ? 7.629 24.390 1.934 1.00 95.25 95 LEU A C 1
ATOM 758 O O . LEU A 1 95 ? 8.723 23.831 1.844 1.00 95.25 95 LEU A O 1
ATOM 762 N N . SER A 1 96 ? 6.971 24.476 3.090 1.00 96.19 96 SER A N 1
ATOM 763 C CA . SER A 1 96 ? 7.404 23.734 4.270 1.00 96.19 96 SER A CA 1
ATOM 764 C C . SER A 1 96 ? 7.268 22.224 4.029 1.00 96.19 96 SER A C 1
ATOM 766 O O . SER A 1 96 ? 6.439 21.775 3.234 1.00 96.19 96 SER A O 1
ATOM 768 N N . ALA A 1 97 ? 8.004 21.404 4.785 1.00 93.94 97 ALA A N 1
ATOM 769 C CA . ALA A 1 97 ? 7.856 19.946 4.720 1.00 93.94 97 ALA A CA 1
ATOM 770 C C . ALA A 1 97 ? 6.409 19.483 5.000 1.00 93.94 97 ALA A C 1
ATOM 772 O O . ALA A 1 97 ? 5.943 18.483 4.450 1.00 93.94 97 ALA A O 1
ATOM 773 N N . LYS A 1 98 ? 5.670 20.215 5.845 1.00 95.56 98 LYS A N 1
ATOM 774 C CA . LYS A 1 98 ? 4.262 19.932 6.152 1.00 95.56 98 LYS A CA 1
ATOM 775 C C . LYS A 1 98 ? 3.358 20.225 4.955 1.00 95.56 98 LYS A C 1
ATOM 777 O O . LYS A 1 98 ? 2.490 19.409 4.639 1.00 95.56 98 LYS A O 1
ATOM 782 N N . ASP A 1 99 ? 3.565 21.359 4.292 1.00 95.56 99 ASP A N 1
ATOM 783 C CA . ASP A 1 99 ? 2.753 21.769 3.144 1.00 95.56 99 ASP A CA 1
ATOM 784 C C . ASP A 1 99 ? 3.047 20.916 1.917 1.00 95.56 99 ASP A C 1
ATOM 786 O O . ASP A 1 99 ? 2.108 20.464 1.261 1.00 95.56 99 ASP A O 1
ATOM 790 N N . LEU A 1 100 ? 4.320 20.581 1.682 1.00 94.31 100 LEU A N 1
ATOM 791 C CA . LEU A 1 100 ? 4.713 19.621 0.655 1.00 94.31 100 LEU A CA 1
ATOM 792 C C . LEU A 1 100 ? 4.012 18.276 0.873 1.00 94.31 100 LEU A C 1
ATOM 794 O O . LEU A 1 100 ? 3.330 17.782 -0.019 1.00 94.31 100 LEU A O 1
ATOM 798 N N . ASN A 1 101 ? 4.072 17.726 2.090 1.00 92.94 101 ASN A N 1
ATOM 799 C CA . ASN A 1 101 ? 3.374 16.482 2.422 1.00 92.94 101 ASN A CA 1
ATOM 800 C C . ASN A 1 101 ? 1.859 16.564 2.180 1.00 92.94 101 ASN A C 1
ATOM 802 O O . ASN A 1 101 ? 1.246 15.592 1.733 1.00 92.94 101 ASN A O 1
ATOM 806 N N . LYS A 1 102 ? 1.235 17.708 2.477 1.00 94.00 102 LYS A N 1
ATOM 807 C CA . LYS A 1 102 ? -0.198 17.928 2.252 1.00 94.00 102 LYS A CA 1
ATOM 808 C C . LYS A 1 102 ? -0.531 17.961 0.760 1.00 94.00 102 LYS A C 1
ATOM 810 O O . LYS A 1 102 ? -1.496 17.314 0.356 1.00 94.00 102 LYS A O 1
ATOM 815 N N . VAL A 1 103 ? 0.249 18.688 -0.041 1.00 94.75 103 VAL A N 1
ATOM 816 C CA . VAL A 1 103 ? 0.076 18.773 -1.498 1.00 94.75 103 VAL A CA 1
ATOM 817 C C . VAL A 1 103 ? 0.287 17.402 -2.132 1.00 94.75 103 VAL A C 1
ATOM 819 O O . VAL A 1 103 ? -0.612 16.919 -2.812 1.00 94.75 103 VAL A O 1
ATOM 822 N N . THR A 1 104 ? 1.386 16.713 -1.818 1.00 94.38 104 THR A N 1
ATOM 823 C CA . THR A 1 104 ? 1.679 15.364 -2.324 1.00 94.38 104 THR A CA 1
ATOM 824 C C . THR A 1 104 ? 0.545 14.388 -2.027 1.00 94.38 104 THR A C 1
ATOM 826 O O . THR A 1 104 ? 0.034 13.745 -2.942 1.00 94.38 104 THR A O 1
ATOM 829 N N . LYS A 1 105 ? 0.072 14.313 -0.773 1.00 92.75 105 LYS A N 1
ATOM 830 C CA . LYS A 1 105 ? -1.047 13.427 -0.402 1.00 92.75 105 LYS A CA 1
ATOM 831 C C . LYS A 1 105 ? -2.325 13.750 -1.172 1.00 92.75 105 LYS A C 1
ATOM 833 O O . LYS A 1 105 ? -3.000 12.832 -1.631 1.00 92.75 105 LYS A O 1
ATOM 838 N N . LYS A 1 106 ? -2.652 15.036 -1.333 1.00 93.19 106 LYS A N 1
ATOM 839 C CA . LYS A 1 106 ? -3.820 15.467 -2.113 1.00 93.19 106 LYS A CA 1
ATOM 840 C C . LYS A 1 106 ? -3.693 15.085 -3.585 1.00 93.19 106 LYS A C 1
ATOM 842 O O . LYS A 1 106 ? -4.659 14.587 -4.155 1.00 93.19 106 LYS A O 1
ATOM 847 N N . THR A 1 107 ? -2.525 15.280 -4.191 1.00 94.00 107 THR A N 1
ATOM 848 C CA . THR A 1 107 ? -2.300 14.944 -5.601 1.00 94.00 107 THR A CA 1
ATOM 849 C C . THR A 1 107 ? -2.344 13.433 -5.826 1.00 94.00 107 THR A C 1
ATOM 851 O O . THR A 1 107 ? -3.005 12.989 -6.760 1.00 94.00 107 THR A O 1
ATOM 854 N N . ILE A 1 108 ? -1.752 12.629 -4.931 1.00 94.75 108 ILE A N 1
ATOM 855 C CA . ILE A 1 108 ? -1.880 11.161 -4.972 1.00 94.75 108 ILE A CA 1
ATOM 856 C C . ILE A 1 108 ? -3.347 10.740 -4.851 1.00 94.75 108 ILE A C 1
ATOM 858 O O . ILE A 1 108 ? -3.796 9.905 -5.630 1.00 94.75 108 ILE A O 1
ATOM 862 N N . ALA A 1 109 ? -4.103 11.316 -3.910 1.00 90.31 109 ALA A N 1
ATOM 863 C CA . ALA A 1 109 ? -5.520 10.997 -3.737 1.00 90.31 109 ALA A CA 1
ATOM 864 C C . ALA A 1 109 ? -6.350 11.357 -4.980 1.00 90.31 109 ALA A C 1
ATOM 866 O O . ALA A 1 109 ? -7.222 10.591 -5.374 1.00 90.31 109 ALA A O 1
ATOM 867 N N . LYS A 1 110 ? -6.044 12.491 -5.626 1.00 93.06 110 LYS A N 1
ATOM 868 C CA . LYS A 1 110 ? -6.710 12.933 -6.858 1.00 93.06 110 LYS A CA 1
ATOM 869 C C . LYS A 1 110 ? -6.409 12.017 -8.045 1.00 93.06 110 LYS A C 1
ATOM 871 O O . LYS A 1 110 ? -7.308 11.722 -8.821 1.00 93.06 110 LYS A O 1
ATOM 876 N N . LEU A 1 111 ? -5.150 11.615 -8.217 1.00 93.12 111 LEU A N 1
ATOM 877 C CA . LEU A 1 111 ? -4.733 10.801 -9.362 1.00 93.12 111 LEU A CA 1
ATOM 878 C C . LEU A 1 111 ? -5.035 9.312 -9.165 1.00 93.12 111 LEU A C 1
ATOM 880 O O . LEU A 1 111 ? -5.215 8.590 -10.142 1.00 93.12 111 LEU A O 1
ATOM 884 N N . GLY A 1 112 ? -5.110 8.843 -7.917 1.00 88.69 112 GLY A N 1
ATOM 885 C CA . GLY A 1 112 ? -5.544 7.493 -7.575 1.00 88.69 112 GLY A CA 1
ATOM 886 C C . GLY A 1 112 ? -4.737 6.415 -8.301 1.00 88.69 112 GLY A C 1
ATOM 887 O O . GLY A 1 112 ? -3.531 6.271 -8.075 1.00 88.69 112 GLY A O 1
ATOM 888 N N . ASN A 1 113 ? -5.416 5.644 -9.153 1.00 86.62 113 ASN A N 1
ATOM 889 C CA . ASN A 1 113 ? -4.833 4.557 -9.948 1.00 86.62 113 ASN A CA 1
ATOM 890 C C . ASN A 1 113 ? -4.138 5.031 -11.233 1.00 86.62 113 ASN A C 1
ATOM 892 O O . ASN A 1 113 ? -3.456 4.234 -11.868 1.00 86.62 113 ASN A O 1
ATOM 896 N N . GLY A 1 114 ? -4.253 6.317 -11.587 1.00 89.31 114 GLY A N 1
ATOM 897 C CA . GLY A 1 114 ? -3.477 6.923 -12.672 1.00 89.31 114 GLY A CA 1
ATOM 898 C C . GLY A 1 114 ? -1.973 6.964 -12.383 1.00 89.31 114 GLY A C 1
ATOM 899 O O . GLY A 1 114 ? -1.175 6.970 -13.309 1.00 89.31 114 GLY A O 1
ATOM 900 N N . LEU A 1 115 ? -1.577 6.912 -11.104 1.00 92.44 115 LEU A N 1
ATOM 901 C CA . LEU A 1 115 ? -0.188 6.703 -10.688 1.00 92.44 115 LEU A CA 1
ATOM 902 C C . LEU A 1 115 ? 0.053 5.214 -10.456 1.00 92.44 115 LEU A C 1
ATOM 904 O O . LEU A 1 115 ? -0.132 4.710 -9.342 1.00 92.44 115 LEU A O 1
ATOM 908 N N . THR A 1 116 ? 0.453 4.508 -11.505 1.00 94.94 116 THR A N 1
ATOM 909 C CA . THR A 1 116 ? 0.751 3.081 -11.416 1.00 94.94 116 THR A CA 1
ATOM 910 C C . THR A 1 116 ? 1.964 2.703 -12.253 1.00 94.94 116 THR A C 1
ATOM 912 O O . THR A 1 116 ? 2.321 3.360 -13.224 1.00 94.94 116 THR A O 1
ATOM 915 N N . ASN A 1 117 ? 2.621 1.629 -11.842 1.00 94.62 117 ASN A N 1
ATOM 916 C CA . ASN A 1 117 ? 3.680 0.960 -12.577 1.00 94.62 117 ASN A CA 1
ATOM 917 C C . ASN A 1 117 ? 3.687 -0.517 -12.153 1.00 94.62 117 ASN A C 1
ATOM 919 O O . ASN A 1 117 ? 2.963 -0.916 -11.240 1.00 94.62 117 ASN A O 1
ATOM 923 N N . MET A 1 118 ? 4.530 -1.334 -12.782 1.00 95.31 118 MET A N 1
ATOM 924 C CA . MET A 1 118 ? 4.580 -2.770 -12.499 1.00 95.31 118 MET A CA 1
ATOM 925 C C . MET A 1 118 ? 4.837 -3.092 -11.015 1.00 95.31 118 MET A C 1
ATOM 927 O O . MET A 1 118 ? 4.209 -3.997 -10.470 1.00 95.31 118 MET A O 1
ATOM 931 N N . ARG A 1 119 ? 5.696 -2.324 -10.330 1.00 96.31 119 ARG A N 1
ATOM 932 C CA . ARG A 1 119 ? 5.996 -2.523 -8.901 1.00 96.31 119 ARG A CA 1
ATOM 933 C C . ARG A 1 119 ? 4.801 -2.178 -8.017 1.00 96.31 119 ARG A C 1
ATOM 935 O O . ARG A 1 119 ? 4.517 -2.925 -7.087 1.00 96.31 119 ARG A O 1
ATOM 942 N N . ILE A 1 120 ? 4.078 -1.098 -8.326 1.00 97.00 120 ILE A N 1
ATOM 943 C CA . ILE A 1 120 ? 2.839 -0.720 -7.627 1.00 97.00 120 ILE A CA 1
ATOM 944 C C . ILE A 1 120 ? 1.771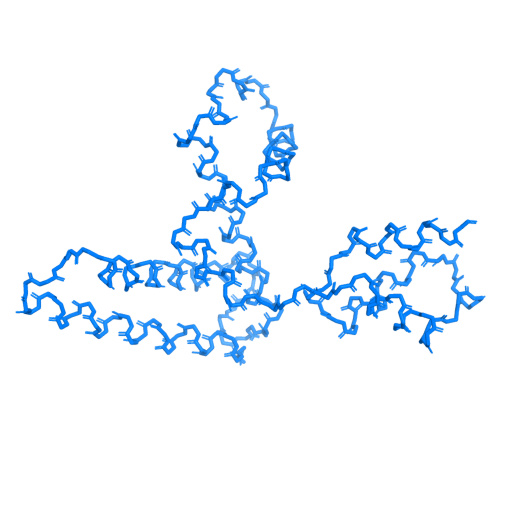 -1.801 -7.813 1.00 97.00 120 ILE A C 1
ATOM 946 O O . ILE A 1 120 ? 1.144 -2.196 -6.833 1.00 97.00 120 ILE A O 1
ATOM 950 N N . SER A 1 121 ? 1.592 -2.316 -9.033 1.00 96.19 121 SER A N 1
ATOM 951 C CA . SER A 1 121 ? 0.613 -3.374 -9.312 1.00 96.19 121 SER A CA 1
ATOM 952 C C . SER A 1 121 ? 0.929 -4.665 -8.556 1.00 96.19 121 SER A C 1
ATOM 954 O O . SER A 1 121 ? 0.044 -5.243 -7.929 1.00 96.19 121 SER A O 1
ATOM 956 N N . ILE A 1 122 ? 2.195 -5.095 -8.554 1.00 97.50 122 ILE A N 1
ATOM 957 C CA . ILE A 1 122 ? 2.623 -6.285 -7.806 1.00 97.50 122 ILE A CA 1
ATOM 958 C C . ILE A 1 122 ? 2.466 -6.047 -6.298 1.00 97.50 122 ILE A C 1
ATOM 960 O O . 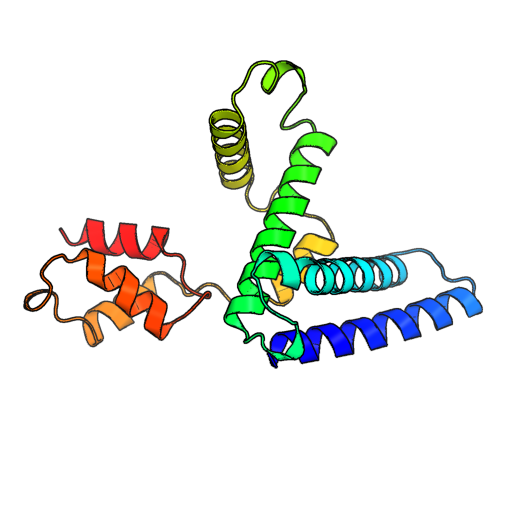ILE A 1 122 ? 1.899 -6.890 -5.611 1.00 97.50 122 ILE A O 1
ATOM 964 N N . ALA A 1 123 ? 2.891 -4.893 -5.775 1.00 97.38 123 ALA A N 1
ATOM 965 C CA . ALA A 1 123 ? 2.707 -4.551 -4.364 1.00 97.38 123 ALA A CA 1
ATOM 966 C C . ALA A 1 123 ? 1.227 -4.576 -3.954 1.00 97.38 123 ALA A C 1
ATOM 968 O O . ALA A 1 123 ? 0.891 -5.098 -2.895 1.00 97.38 123 ALA A O 1
ATOM 969 N N . GLY A 1 124 ? 0.347 -4.057 -4.814 1.00 95.06 124 GLY A N 1
ATOM 970 C CA . GLY A 1 124 ? -1.099 -4.077 -4.618 1.00 95.06 124 GLY A CA 1
ATOM 971 C C . GLY A 1 124 ? -1.681 -5.489 -4.551 1.00 95.06 124 GLY A C 1
ATOM 972 O O . GLY A 1 124 ? -2.597 -5.715 -3.771 1.00 95.06 124 GLY A O 1
ATOM 973 N N . SER A 1 125 ? -1.122 -6.451 -5.294 1.00 95.69 125 SER A N 1
ATOM 974 C CA . SER A 1 125 ? -1.580 -7.852 -5.263 1.00 95.69 125 SER A CA 1
ATOM 975 C C . SER A 1 125 ? -1.323 -8.576 -3.936 1.00 95.69 125 SER A C 1
ATOM 977 O O . SER A 1 125 ? -1.986 -9.570 -3.657 1.00 95.69 125 SER A O 1
ATOM 979 N N . TYR A 1 126 ? -0.405 -8.063 -3.109 1.00 96.19 126 TYR A N 1
ATOM 980 C CA . TYR A 1 126 ? -0.157 -8.558 -1.751 1.00 96.19 126 TYR A CA 1
ATOM 981 C C . TYR A 1 126 ? -1.066 -7.914 -0.698 1.00 96.19 126 TYR A C 1
ATOM 983 O O . TYR A 1 126 ? -1.121 -8.387 0.435 1.00 96.19 126 TYR A O 1
ATOM 991 N N . LEU A 1 127 ? -1.741 -6.807 -1.026 1.00 93.81 127 LEU A N 1
ATOM 992 C CA . LEU A 1 127 ? -2.644 -6.157 -0.086 1.00 93.81 127 LEU A CA 1
ATOM 993 C C . LEU A 1 127 ? -3.957 -6.943 0.020 1.00 93.81 127 LEU A C 1
ATOM 995 O O . LEU A 1 127 ? -4.437 -7.474 -0.985 1.00 93.81 127 LEU A O 1
ATOM 999 N N . PRO A 1 128 ? -4.577 -6.988 1.214 1.00 90.62 128 PRO A N 1
ATOM 1000 C CA . PRO A 1 128 ? -5.919 -7.529 1.342 1.00 90.62 128 PRO A CA 1
ATOM 1001 C C . PRO A 1 128 ? -6.879 -6.727 0.463 1.00 90.62 128 PRO A C 1
ATOM 1003 O O . PRO A 1 128 ? -6.719 -5.514 0.283 1.00 90.62 128 PRO A O 1
ATOM 1006 N N . LYS A 1 129 ? -7.894 -7.407 -0.073 1.00 87.44 129 LYS A N 1
ATOM 1007 C CA . LYS A 1 129 ? -8.984 -6.727 -0.772 1.00 87.44 129 LYS A CA 1
ATOM 1008 C C . LYS A 1 129 ? -9.663 -5.769 0.202 1.00 87.44 129 LYS A C 1
ATOM 1010 O O . LYS A 1 129 ? -9.934 -6.141 1.340 1.00 87.44 129 LYS A O 1
ATOM 1015 N N . GLU A 1 130 ? -9.890 -4.541 -0.250 1.00 85.88 130 GLU A N 1
ATOM 1016 C CA . GLU A 1 130 ? -10.574 -3.534 0.555 1.00 85.88 130 GLU A CA 1
ATOM 1017 C C . GLU A 1 130 ? -12.000 -4.007 0.853 1.00 85.88 130 GLU A C 1
ATOM 1019 O O . GLU A 1 130 ? -12.712 -4.443 -0.0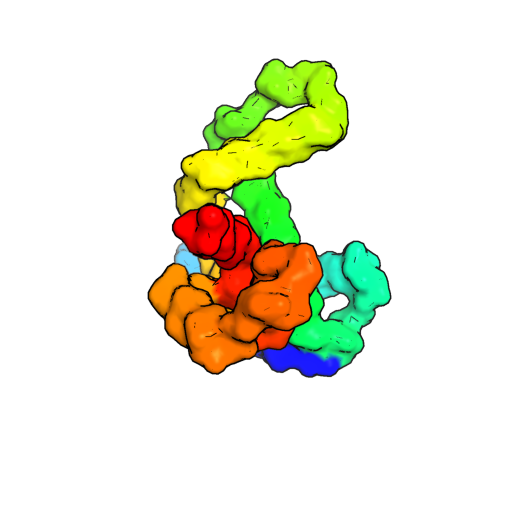56 1.00 85.88 130 GLU A O 1
ATOM 1024 N N . ILE A 1 131 ? -12.390 -3.949 2.126 1.00 91.06 131 ILE A N 1
ATOM 1025 C CA . ILE A 1 131 ? -13.746 -4.292 2.558 1.00 91.06 131 ILE A CA 1
ATOM 1026 C C . ILE A 1 131 ? -14.709 -3.229 2.031 1.00 91.06 131 ILE A C 1
ATOM 1028 O O . ILE A 1 131 ? -14.466 -2.026 2.170 1.00 91.06 131 ILE A O 1
ATOM 1032 N N . GLY A 1 132 ? -15.793 -3.686 1.407 1.00 92.06 132 GLY A N 1
ATOM 1033 C CA . GLY A 1 132 ? -16.794 -2.814 0.805 1.00 92.06 132 GLY A CA 1
ATOM 1034 C C . GLY A 1 132 ? -17.661 -2.098 1.840 1.00 92.06 132 GLY A C 1
ATOM 1035 O O . GLY A 1 132 ? -17.808 -2.538 2.976 1.00 92.06 132 GLY A O 1
ATOM 1036 N N . GLU A 1 133 ? -18.295 -1.004 1.421 1.00 93.25 133 GLU A N 1
ATOM 1037 C CA . GLU A 1 133 ? -19.197 -0.215 2.269 1.00 93.25 133 GLU A CA 1
ATOM 1038 C C . GLU A 1 133 ? -20.345 -1.047 2.859 1.00 93.25 133 GLU A C 1
ATOM 1040 O O . GLU A 1 133 ? -20.581 -0.977 4.060 1.00 93.25 133 GLU A O 1
ATOM 1045 N N . ALA A 1 134 ? -21.010 -1.875 2.046 1.00 93.62 134 ALA A N 1
ATOM 1046 C CA . ALA A 1 134 ? -22.124 -2.711 2.500 1.00 93.62 134 ALA A CA 1
ATOM 1047 C C . ALA A 1 134 ? -21.707 -3.681 3.617 1.00 93.62 134 ALA A C 1
ATOM 1049 O O . ALA A 1 134 ? -22.376 -3.774 4.638 1.00 93.62 134 ALA A O 1
ATOM 1050 N N . GLU A 1 135 ? -20.551 -4.330 3.468 1.00 94.50 135 GLU A N 1
ATOM 1051 C CA . GLU A 1 135 ? -20.021 -5.264 4.465 1.00 94.50 135 GLU A CA 1
ATOM 1052 C C . GLU A 1 135 ? -19.656 -4.550 5.777 1.00 94.50 135 GLU A C 1
ATOM 1054 O O . GLU A 1 135 ? -19.929 -5.057 6.865 1.00 94.50 135 GLU A O 1
ATOM 1059 N N . ILE A 1 136 ? -19.111 -3.328 5.689 1.00 95.31 136 ILE A N 1
ATOM 1060 C CA . ILE A 1 136 ? -18.867 -2.481 6.865 1.00 95.31 136 ILE A CA 1
ATOM 1061 C C . ILE A 1 136 ? -20.192 -2.140 7.559 1.00 95.31 136 ILE A C 1
ATOM 1063 O O . ILE A 1 136 ? -20.278 -2.238 8.783 1.00 95.31 136 ILE A O 1
ATOM 1067 N N . ILE A 1 137 ? -21.219 -1.740 6.806 1.00 95.94 137 ILE A N 1
ATOM 1068 C CA . ILE A 1 137 ? -22.539 -1.387 7.348 1.00 95.94 137 ILE A CA 1
ATOM 1069 C C . ILE A 1 137 ? -23.177 -2.590 8.052 1.00 95.94 137 ILE A C 1
ATOM 1071 O O . ILE A 1 137 ? -23.591 -2.470 9.210 1.00 95.94 137 ILE A O 1
ATOM 1075 N N . ASP A 1 138 ? -23.213 -3.746 7.393 1.00 96.81 138 ASP A N 1
ATOM 1076 C CA . ASP A 1 138 ? -23.799 -4.979 7.927 1.00 96.81 138 ASP A CA 1
ATOM 1077 C C . ASP A 1 138 ? -23.095 -5.414 9.218 1.00 96.81 138 ASP A C 1
ATOM 1079 O O . ASP A 1 138 ? -23.738 -5.762 10.214 1.00 96.81 138 ASP A O 1
ATOM 1083 N N . TRP A 1 139 ? -21.762 -5.323 9.251 1.00 97.19 139 TRP A N 1
ATOM 1084 C CA . TRP A 1 139 ? -21.008 -5.656 10.451 1.00 97.19 139 TRP A CA 1
ATOM 1085 C C . TRP A 1 139 ? -21.270 -4.669 11.589 1.00 97.19 139 TRP A C 1
ATOM 1087 O O . TRP A 1 139 ? -21.518 -5.101 12.716 1.00 97.19 139 TRP A O 1
ATOM 1097 N N . ILE A 1 140 ? -21.245 -3.355 11.325 1.00 96.12 140 ILE A N 1
ATOM 1098 C CA . ILE A 1 140 ? -21.468 -2.350 12.373 1.00 96.12 140 ILE A CA 1
ATOM 1099 C C . ILE A 1 140 ? -22.877 -2.496 12.956 1.00 96.12 140 ILE A C 1
ATOM 1101 O O . ILE A 1 140 ? -23.024 -2.516 14.175 1.00 96.12 140 ILE A O 1
ATOM 1105 N N . THR A 1 141 ? -23.902 -2.634 12.114 1.00 95.31 141 THR A N 1
ATOM 1106 C CA . THR A 1 141 ? -25.296 -2.778 12.572 1.00 95.31 141 THR A CA 1
ATOM 1107 C C . THR A 1 141 ? -25.520 -4.045 13.398 1.00 95.31 141 THR A C 1
ATOM 1109 O O . THR A 1 141 ? -26.325 -4.029 14.327 1.00 95.31 141 THR A O 1
ATOM 1112 N N . SER A 1 142 ? -24.770 -5.113 13.116 1.00 96.50 142 SER A N 1
ATOM 1113 C CA . SER A 1 142 ? -24.873 -6.386 13.837 1.00 96.50 142 SER A CA 1
ATOM 1114 C C . SER A 1 142 ? -24.052 -6.440 15.132 1.00 96.50 142 SER A C 1
ATOM 1116 O O . SER A 1 142 ? -24.410 -7.177 16.048 1.00 96.50 142 SER A O 1
ATOM 1118 N N . ASN A 1 143 ? -22.946 -5.691 15.224 1.00 96.31 143 ASN A N 1
ATOM 1119 C CA . ASN A 1 143 ? -21.950 -5.865 16.293 1.00 96.31 143 ASN A CA 1
ATOM 1120 C C . ASN A 1 143 ? -21.752 -4.634 17.187 1.00 96.31 143 ASN A C 1
ATOM 1122 O O . ASN A 1 143 ? -21.165 -4.752 18.265 1.00 96.31 143 ASN A O 1
ATOM 1126 N N . VAL A 1 144 ? -22.208 -3.450 16.769 1.00 94.56 144 VAL A N 1
ATOM 1127 C CA . VAL A 1 144 ? -21.962 -2.198 17.491 1.00 94.56 144 VAL A CA 1
ATOM 1128 C C . VAL A 1 144 ? -23.248 -1.661 18.100 1.00 94.56 144 VAL A C 1
ATOM 1130 O O . VAL A 1 144 ? -24.144 -1.172 17.418 1.00 94.56 144 VAL A O 1
ATOM 1133 N N . ASP A 1 145 ? -23.290 -1.660 19.428 1.00 94.12 145 ASP A N 1
ATOM 1134 C CA . ASP A 1 145 ? -24.325 -0.969 20.187 1.00 94.12 145 ASP A CA 1
ATOM 1135 C C . ASP A 1 145 ? -23.901 0.482 20.451 1.00 94.12 145 ASP A C 1
ATOM 1137 O O . ASP A 1 145 ? -23.192 0.784 21.416 1.00 94.12 145 ASP A O 1
ATOM 1141 N N . PHE A 1 146 ? -24.338 1.396 19.579 1.00 92.38 146 PHE A N 1
ATOM 1142 C CA . PHE A 1 146 ? -24.002 2.820 19.680 1.00 92.38 146 PHE A CA 1
ATOM 1143 C C . PHE A 1 146 ? -24.474 3.479 20.979 1.00 92.38 146 PHE A C 1
ATOM 1145 O O . PHE A 1 146 ? -23.890 4.487 21.372 1.00 92.38 146 PHE A O 1
ATOM 1152 N N . SER A 1 147 ? -25.483 2.927 21.664 1.00 91.94 147 SER A N 1
ATOM 1153 C CA . SER A 1 147 ? -25.969 3.482 22.935 1.00 91.94 147 SER A CA 1
ATOM 1154 C C . SER A 1 147 ? -24.950 3.340 24.072 1.00 91.94 147 SER A C 1
ATOM 1156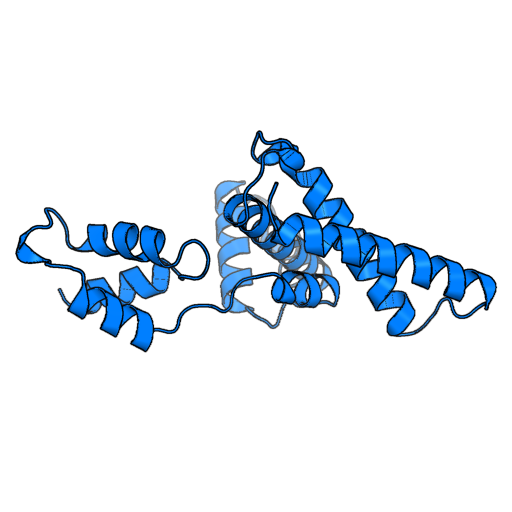 O O . SER A 1 147 ? -24.975 4.110 25.029 1.00 91.94 147 SER A O 1
ATOM 1158 N N . LYS A 1 148 ? -24.018 2.385 23.950 1.00 92.69 148 LYS A N 1
ATOM 1159 C CA . LYS A 1 148 ? -22.958 2.113 24.932 1.00 92.69 148 LYS A CA 1
ATOM 1160 C C . LYS A 1 148 ? -21.655 2.857 24.641 1.00 92.69 148 LYS A C 1
ATOM 1162 O O . LYS A 1 148 ? -20.691 2.714 25.392 1.00 92.69 148 LYS A O 1
ATOM 1167 N N . LEU A 1 149 ? -21.596 3.615 23.547 1.00 92.50 149 LEU A N 1
ATOM 1168 C CA . LEU A 1 149 ? -20.401 4.347 23.149 1.00 92.50 149 LEU A CA 1
ATOM 1169 C C . LEU A 1 149 ? -20.449 5.776 23.682 1.00 92.50 149 LEU A C 1
ATOM 1171 O O . LEU A 1 149 ? -21.422 6.495 23.483 1.00 92.50 149 LEU A O 1
ATOM 1175 N N . ASN A 1 150 ? -19.338 6.231 24.261 1.00 90.31 150 ASN A N 1
ATOM 1176 C CA . ASN A 1 150 ? -19.179 7.639 24.644 1.00 90.31 150 ASN A CA 1
ATOM 1177 C C . ASN A 1 150 ? -19.126 8.552 23.407 1.00 90.31 150 ASN A C 1
ATOM 1179 O O . ASN A 1 150 ? -19.440 9.736 23.475 1.00 90.31 150 ASN A O 1
ATOM 1183 N N . ASN A 1 151 ? -18.680 8.005 22.274 1.00 91.88 151 ASN A N 1
ATOM 1184 C CA . ASN A 1 151 ? -18.645 8.677 20.984 1.00 91.88 151 ASN A CA 1
ATOM 1185 C C . ASN A 1 151 ? -18.828 7.631 19.878 1.00 91.88 151 ASN A C 1
ATOM 1187 O O . ASN A 1 151 ? -18.073 6.658 19.830 1.00 91.88 151 ASN A O 1
ATOM 1191 N N . LYS A 1 152 ? -19.763 7.857 18.945 1.00 90.19 152 LYS A N 1
ATOM 1192 C CA . LYS A 1 152 ? -20.012 6.950 17.810 1.00 90.19 152 LYS A CA 1
ATOM 1193 C C . LYS A 1 152 ? -18.755 6.692 16.959 1.00 90.19 152 LYS A C 1
ATOM 1195 O O . LYS A 1 152 ? -18.617 5.612 16.398 1.00 90.19 152 LYS A O 1
ATOM 1200 N N . MET A 1 153 ? -17.782 7.610 16.939 1.00 92.69 153 MET A N 1
ATOM 1201 C CA . MET A 1 153 ? -16.488 7.428 16.255 1.00 92.69 153 MET A CA 1
ATOM 1202 C C . MET A 1 153 ? -15.640 6.278 16.814 1.00 92.69 153 MET A C 1
ATOM 1204 O O . MET A 1 153 ? -14.715 5.818 16.144 1.00 92.69 153 MET A O 1
ATOM 1208 N N . GLN A 1 154 ? -15.953 5.769 18.011 1.00 94.12 154 GLN A N 1
ATOM 1209 C CA . GLN A 1 154 ? -15.331 4.555 18.548 1.00 94.12 154 GLN A CA 1
ATOM 1210 C C . GLN A 1 154 ? -15.609 3.324 17.671 1.00 94.12 154 GLN A C 1
ATOM 1212 O O . GLN A 1 154 ? -14.779 2.412 17.644 1.00 94.12 154 GLN A O 1
ATOM 1217 N N . ALA A 1 155 ? -16.690 3.334 16.879 1.00 93.56 155 ALA A N 1
ATOM 1218 C CA . ALA A 1 155 ? -16.980 2.293 15.895 1.00 93.56 155 ALA A CA 1
ATOM 1219 C C . ALA A 1 155 ? -15.835 2.109 14.884 1.00 93.56 155 ALA A C 1
ATOM 1221 O O . ALA A 1 155 ? -15.543 0.980 14.506 1.00 93.56 155 ALA A O 1
ATOM 1222 N N . ILE A 1 156 ? -15.098 3.173 14.525 1.00 93.00 156 ILE A N 1
ATOM 1223 C CA . ILE A 1 156 ? -13.922 3.068 13.640 1.00 93.00 156 ILE A CA 1
ATOM 1224 C C . ILE A 1 156 ? -12.876 2.126 14.242 1.00 93.00 156 ILE A C 1
ATOM 1226 O O . ILE A 1 156 ? -12.321 1.281 13.544 1.00 93.00 156 ILE A O 1
ATOM 1230 N N . GLY A 1 157 ? -12.601 2.259 15.542 1.00 92.38 157 GLY A N 1
ATOM 1231 C CA . GLY A 1 157 ? -11.653 1.391 16.240 1.00 92.38 157 GLY A CA 1
ATOM 1232 C C . GLY A 1 157 ? -12.126 -0.061 16.293 1.00 92.38 157 GLY A C 1
ATOM 1233 O O . GLY A 1 157 ? -11.314 -0.966 16.126 1.00 92.38 157 GLY A O 1
ATOM 1234 N N . MET A 1 158 ? -13.432 -0.275 16.468 1.00 94.69 158 MET A N 1
ATOM 1235 C CA . MET A 1 158 ? -14.043 -1.608 16.480 1.00 94.69 158 MET A CA 1
ATOM 1236 C C . MET A 1 158 ? -13.950 -2.283 15.110 1.00 94.69 158 MET A C 1
ATOM 1238 O O . MET A 1 158 ? -13.448 -3.397 15.017 1.00 94.69 158 MET A O 1
ATOM 1242 N N . VAL A 1 159 ? -14.313 -1.573 14.040 1.00 94.19 159 VAL A N 1
ATOM 1243 C CA . VAL A 1 159 ? -14.220 -2.083 12.665 1.00 94.19 159 VAL A CA 1
ATOM 1244 C C . VAL A 1 159 ? -12.765 -2.383 12.290 1.00 94.19 159 VAL A C 1
ATOM 1246 O O . VAL A 1 159 ? -12.469 -3.424 11.717 1.00 94.19 159 VAL A O 1
ATOM 1249 N N . LYS A 1 160 ? -11.815 -1.513 12.659 1.00 91.31 160 LYS A N 1
ATOM 1250 C CA . LYS A 1 160 ? -10.384 -1.777 12.428 1.00 91.31 160 LYS A CA 1
ATOM 1251 C C . LYS A 1 160 ? -9.865 -2.982 13.208 1.00 91.31 160 LYS A C 1
ATOM 1253 O O . LYS A 1 160 ? -8.911 -3.604 12.760 1.00 91.31 160 LYS A O 1
ATOM 1258 N N . LYS A 1 161 ? -10.440 -3.285 14.373 1.00 92.19 161 LYS A N 1
ATOM 1259 C CA . LYS A 1 161 ? -10.071 -4.472 15.150 1.00 92.19 161 LYS A CA 1
ATOM 1260 C C . LYS A 1 161 ? -10.548 -5.755 14.468 1.00 92.19 161 LYS A C 1
ATOM 1262 O O . LYS A 1 161 ? -9.837 -6.747 14.537 1.00 92.19 161 LYS A O 1
ATOM 1267 N N . GLU A 1 162 ? -11.706 -5.709 13.818 1.00 93.31 162 GLU A N 1
ATOM 1268 C CA . GLU A 1 162 ? -12.252 -6.838 13.065 1.00 93.31 162 GLU A CA 1
ATOM 1269 C C . GLU A 1 162 ? -11.512 -7.060 11.740 1.00 93.31 162 GLU A C 1
ATOM 1271 O O . GLU A 1 162 ? -10.979 -8.133 11.482 1.00 93.31 162 GLU A O 1
ATOM 1276 N N . PHE A 1 163 ? -11.452 -6.024 10.902 1.00 90.06 163 PHE A N 1
ATOM 1277 C CA . PHE A 1 163 ? -11.006 -6.140 9.510 1.00 90.06 163 PHE A CA 1
ATOM 1278 C C . PHE A 1 163 ? -9.536 -5.742 9.297 1.00 90.06 163 PHE A C 1
ATOM 1280 O O . PHE A 1 163 ? -9.033 -5.743 8.169 1.00 90.06 163 PHE A O 1
ATOM 1287 N N . GLY A 1 164 ? -8.834 -5.344 10.361 1.00 87.31 164 GLY A N 1
ATOM 1288 C CA . GLY A 1 164 ? -7.425 -4.961 10.317 1.00 87.31 164 GLY A CA 1
ATOM 1289 C C . GLY A 1 164 ? -7.136 -3.856 9.297 1.00 87.31 164 GLY A C 1
ATOM 1290 O O . GLY A 1 164 ? -7.799 -2.814 9.236 1.00 87.31 164 GLY A O 1
ATOM 1291 N N . GLN A 1 165 ? -6.112 -4.082 8.474 1.00 85.56 165 GLN A N 1
ATOM 1292 C CA . GLN A 1 165 ? -5.686 -3.160 7.419 1.00 85.56 165 GLN A CA 1
ATOM 1293 C C . GLN A 1 165 ? -6.525 -3.223 6.129 1.00 85.56 165 GLN A C 1
ATOM 1295 O O . GLN A 1 165 ? -6.262 -2.416 5.228 1.00 85.56 165 GLN A O 1
ATOM 1300 N N . ALA A 1 166 ? -7.495 -4.140 6.023 1.00 86.62 166 ALA A N 1
ATOM 1301 C CA . ALA A 1 166 ? -8.387 -4.264 4.865 1.00 86.62 166 ALA A CA 1
ATOM 1302 C C . ALA A 1 166 ? -9.484 -3.188 4.845 1.00 86.62 166 ALA A C 1
ATOM 1304 O O . ALA A 1 166 ? -10.089 -2.938 3.805 1.00 86.62 166 ALA A O 1
ATOM 1305 N N . VAL A 1 167 ? -9.726 -2.515 5.974 1.00 89.75 167 VAL A N 1
ATOM 1306 C CA . VAL A 1 167 ? -10.727 -1.452 6.045 1.00 89.75 167 VAL A CA 1
ATOM 1307 C C . VAL A 1 167 ? -10.139 -0.078 5.743 1.00 89.75 167 VAL A C 1
ATOM 1309 O O . VAL A 1 167 ? -9.049 0.289 6.198 1.00 89.75 167 VAL A O 1
ATOM 1312 N N . ASN A 1 168 ? -10.912 0.732 5.029 1.00 87.88 168 ASN A N 1
ATOM 1313 C CA . ASN A 1 168 ? -10.625 2.140 4.829 1.00 87.88 168 ASN A CA 1
ATOM 1314 C C . ASN A 1 168 ? -11.241 2.983 5.958 1.00 87.88 168 ASN A C 1
ATOM 1316 O O . ASN A 1 168 ? -12.457 3.165 6.005 1.00 87.88 168 ASN A O 1
ATOM 1320 N N . PRO A 1 169 ? -10.433 3.548 6.874 1.00 86.44 169 PRO A N 1
ATOM 1321 C CA . PRO A 1 169 ? -10.956 4.263 8.035 1.00 86.44 169 PRO A CA 1
ATOM 1322 C C . PRO A 1 169 ? -11.699 5.553 7.667 1.00 86.44 169 PRO A C 1
ATOM 1324 O O . PRO A 1 169 ? -12.519 6.013 8.456 1.00 86.44 169 PRO A O 1
ATOM 1327 N N . VAL A 1 170 ? -11.425 6.143 6.497 1.00 89.25 170 VAL A N 1
ATOM 1328 C CA . VAL A 1 170 ? -12.167 7.317 6.012 1.00 89.25 170 VAL A CA 1
ATOM 1329 C C . VAL A 1 170 ? -13.572 6.906 5.585 1.00 89.25 170 VAL A C 1
ATOM 1331 O O . VAL A 1 170 ? -14.524 7.598 5.922 1.00 89.25 170 VAL A O 1
ATOM 1334 N N . LEU A 1 171 ? -13.710 5.755 4.922 1.00 91.25 171 LEU A N 1
ATOM 1335 C CA . LEU A 1 171 ? -15.015 5.201 4.570 1.00 91.25 171 LEU A CA 1
ATOM 1336 C C . LEU A 1 171 ? -15.837 4.889 5.826 1.00 91.25 171 LEU A C 1
ATOM 1338 O O . LEU A 1 171 ? -16.960 5.365 5.942 1.00 91.25 171 LEU A O 1
ATOM 1342 N N . VAL A 1 172 ? -15.249 4.193 6.810 1.00 93.12 172 VAL A N 1
ATOM 1343 C CA . VAL A 1 172 ? -15.930 3.901 8.089 1.00 93.12 172 VAL A CA 1
ATOM 1344 C C . VAL A 1 172 ? -16.374 5.187 8.780 1.00 93.12 172 VAL A C 1
ATOM 1346 O O . VAL A 1 172 ? -17.493 5.274 9.275 1.00 93.12 172 VAL A O 1
ATOM 1349 N N . LYS A 1 173 ? -15.509 6.206 8.793 1.00 94.31 173 LYS A N 1
ATOM 1350 C CA . LYS A 1 173 ? -15.849 7.514 9.346 1.00 94.31 173 LYS A CA 1
ATOM 1351 C C . LYS A 1 173 ? -17.055 8.129 8.626 1.00 94.31 173 LYS A C 1
ATOM 1353 O O . LYS A 1 173 ? -17.988 8.537 9.304 1.00 94.31 173 LYS A O 1
ATOM 1358 N N . ASN A 1 174 ? -17.047 8.166 7.294 1.00 94.12 174 ASN A N 1
ATOM 1359 C CA . ASN A 1 174 ? -18.136 8.743 6.502 1.00 94.12 174 ASN A CA 1
ATOM 1360 C C . ASN A 1 174 ? -19.468 8.011 6.745 1.00 94.12 174 ASN A C 1
ATOM 1362 O O . ASN A 1 174 ? -20.496 8.663 6.909 1.00 94.12 174 ASN A O 1
ATOM 1366 N N . ILE A 1 175 ? -19.442 6.674 6.831 1.00 94.50 175 ILE A N 1
ATOM 1367 C CA . ILE A 1 175 ? -20.614 5.853 7.176 1.00 94.50 175 ILE A CA 1
ATOM 1368 C C . ILE A 1 175 ? -21.155 6.266 8.549 1.00 94.50 175 ILE A C 1
ATOM 1370 O O . ILE A 1 175 ? -22.328 6.601 8.681 1.00 94.50 175 ILE A O 1
ATOM 1374 N N . VAL A 1 176 ? -20.294 6.305 9.569 1.00 93.12 176 VAL A N 1
ATOM 1375 C CA . VAL A 1 176 ? -20.697 6.640 10.943 1.00 93.12 176 VAL A CA 1
ATOM 1376 C C . V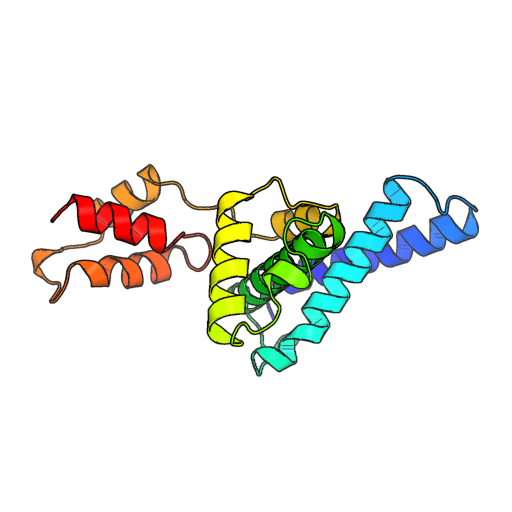AL A 1 176 ? -21.201 8.084 11.060 1.00 93.12 176 VAL A C 1
ATOM 1378 O O . VAL A 1 176 ? -22.159 8.324 11.791 1.00 93.12 176 VAL A O 1
ATOM 1381 N N . GLU A 1 177 ? -20.596 9.040 10.348 1.00 93.81 177 GLU A N 1
ATOM 1382 C CA . GLU A 1 177 ? -21.069 10.433 10.278 1.00 93.81 177 GLU A CA 1
ATOM 1383 C C . GLU A 1 177 ? -22.447 10.542 9.617 1.00 93.81 177 GLU A C 1
ATOM 1385 O O . GLU A 1 177 ? -23.250 11.360 10.049 1.00 93.81 177 GLU A O 1
ATOM 1390 N N . SER A 1 178 ? -22.757 9.696 8.629 1.00 93.00 178 SER A N 1
ATOM 1391 C CA . SER A 1 178 ? -24.074 9.689 7.975 1.00 93.00 178 SER A CA 1
ATOM 1392 C C . SER A 1 178 ? -25.221 9.205 8.875 1.00 93.00 178 SER A C 1
ATOM 1394 O O . SER A 1 178 ? -26.386 9.407 8.544 1.00 93.00 178 SER A O 1
ATOM 1396 N N . TRP A 1 179 ? -24.908 8.574 10.014 1.00 89.06 179 TRP A N 1
ATOM 1397 C CA . TRP A 1 179 ? -25.878 8.086 11.007 1.00 89.06 179 TRP A CA 1
ATOM 1398 C C . TRP A 1 179 ? -25.993 8.999 12.239 1.00 89.06 179 TRP A C 1
ATOM 1400 O O . TRP A 1 179 ? -26.525 8.588 13.283 1.00 89.06 179 TRP A O 1
ATOM 1410 N N . MET A 1 180 ? -25.409 10.198 12.175 1.00 78.50 180 MET A N 1
ATOM 1411 C CA . MET A 1 180 ? -25.533 11.249 13.190 1.00 78.50 180 MET A CA 1
ATOM 1412 C C . MET A 1 180 ? -26.671 12.194 12.850 1.00 78.50 180 MET A C 1
ATOM 1414 O O . MET A 1 180 ? -27.424 12.482 13.804 1.00 78.50 180 MET A O 1
#

Foldseek 3Di:
DAPLLVVLVVLLVVLVVVLVVCVVVVNCDDDSNVLSVLSNVLSVQLQVCQVVVVDHPVPDYLLSSLVSLVVVLLVQLLVQCVVVVVDDCVNCPPDDPVVVVVVSVVSCVVCPPVSDDSNNVVSVVSHPAADDLVNLVVCCVVPPDCVPDPDLLVSLVVSCVVCPPSYDSVSNVVVSVVVD

Radius of gyration: 19.94 Å; chains: 1; bounding box: 48×46×48 Å

Secondary structure (DSSP, 8-state):
--HHHHHHHHHHHHHHHHHHHHHHTT---SHHHHHHHHHHHHHHHHHHHGGGGT--TTT--HHHHHHHHHHHHHHHHHHHHHHTTSS-HHHHTT--HHHHHHHHHHHHHHHGGGS--HHHHHHHHTSPPPPPHHHHHHHHHHH--GGG-SSTTHHHHHHHHHHGGGS-HHHHHHHHHHT-